Protein AF-A0A1B1UHN3-F1 (afdb_monomer)

pLDDT: mean 79.38, std 14.14, range [49.56, 94.69]

Radius of gyration: 25.34 Å; Cα contacts (8 Å, |Δi|>4): 129; chains: 1; bounding box: 44×32×91 Å

Sequence (114 aa):
MASWAQKIRAHGASKQRAARKPKPEVQTTWAQTRFADSEAGDPGAVIDVHFI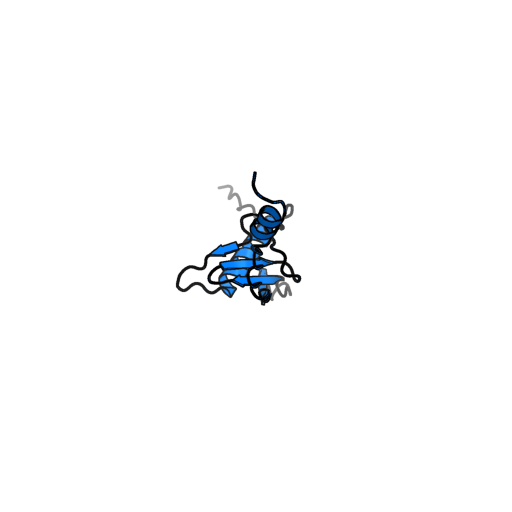VEENTVTLTDEKGKPIGGKASSYVLQPGETALQIAKRMALANWRKSDAPFNRALKYQSLGIA

Structure (mmCIF, N/CA/C/O backbone):
data_AF-A0A1B1UHN3-F1
#
_entry.id   AF-A0A1B1UHN3-F1
#
loop_
_atom_site.group_PDB
_atom_site.id
_atom_site.type_symbol
_atom_site.label_atom_id
_atom_site.label_alt_id
_atom_site.label_comp_id
_atom_site.label_asym_id
_atom_site.label_entity_id
_atom_site.label_seq_id
_atom_site.pdbx_PDB_ins_code
_atom_site.Cartn_x
_atom_site.Cartn_y
_atom_site.Cartn_z
_atom_site.occupancy
_atom_site.B_iso_or_equiv
_atom_site.auth_seq_id
_atom_site.auth_comp_id
_atom_site.auth_asym_id
_atom_site.auth_atom_id
_atom_site.pdbx_PDB_model_num
ATOM 1 N N . MET A 1 1 ? -23.340 19.309 54.594 1.00 53.12 1 MET A N 1
ATOM 2 C CA . MET A 1 1 ? -22.006 18.878 54.122 1.00 53.12 1 MET A CA 1
ATOM 3 C C . MET A 1 1 ? -22.115 17.439 53.644 1.00 53.12 1 MET A C 1
ATOM 5 O O . MET A 1 1 ? -22.564 16.608 54.420 1.00 53.12 1 MET A O 1
ATOM 9 N N . ALA A 1 2 ? -21.813 17.152 52.375 1.00 56.75 2 ALA A N 1
ATOM 10 C CA . ALA A 1 2 ? -21.951 15.797 51.833 1.00 56.75 2 ALA A CA 1
ATOM 11 C C . ALA A 1 2 ? -20.943 14.841 52.491 1.00 56.75 2 ALA A C 1
ATOM 13 O O . ALA A 1 2 ? -19.761 15.170 52.616 1.00 56.75 2 ALA A O 1
ATOM 14 N N . SER A 1 3 ? -21.430 13.675 52.914 1.00 74.62 3 SER A N 1
ATOM 15 C CA . SER A 1 3 ? -20.640 12.649 53.597 1.00 74.62 3 SER A CA 1
ATOM 16 C C . SER A 1 3 ? -19.525 12.119 52.688 1.00 74.62 3 SER A C 1
ATOM 18 O O . SER A 1 3 ? -19.698 11.974 51.476 1.00 74.62 3 SER A O 1
ATOM 20 N N . TRP A 1 4 ? -18.374 11.794 53.277 1.00 57.66 4 TRP A N 1
ATOM 21 C CA . TRP A 1 4 ? -17.226 11.18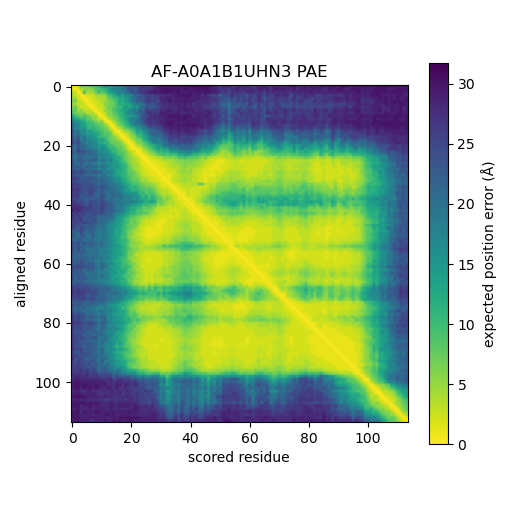8 52.595 1.00 57.66 4 TRP A CA 1
ATOM 22 C C . TRP A 1 4 ? -17.616 9.941 51.770 1.00 57.66 4 TRP A C 1
ATOM 24 O O . TRP A 1 4 ? -17.107 9.738 50.668 1.00 57.66 4 TRP A O 1
ATOM 34 N N . ALA A 1 5 ? -18.627 9.187 52.219 1.00 65.38 5 ALA A N 1
ATOM 35 C CA . ALA A 1 5 ? -19.167 8.030 51.504 1.00 65.38 5 ALA A CA 1
ATOM 36 C C . ALA A 1 5 ? -19.902 8.392 50.193 1.00 65.38 5 ALA A C 1
ATOM 38 O O . ALA A 1 5 ? -19.860 7.622 49.231 1.00 65.38 5 ALA A O 1
ATOM 39 N N . GLN A 1 6 ? -20.535 9.570 50.107 1.00 64.88 6 GLN A N 1
ATOM 40 C CA . GLN A 1 6 ? -21.172 10.053 48.871 1.00 64.88 6 GLN A CA 1
ATOM 41 C C . GLN A 1 6 ? -20.138 10.436 47.806 1.00 64.88 6 GLN A C 1
ATOM 43 O O . GLN A 1 6 ? -20.370 10.184 46.625 1.00 64.88 6 GLN A O 1
ATOM 48 N N . LYS A 1 7 ? -18.978 10.977 48.204 1.00 61.84 7 LYS A N 1
ATOM 49 C CA . LYS A 1 7 ? -17.883 11.287 47.269 1.00 61.84 7 LYS A CA 1
ATOM 50 C C . LYS A 1 7 ? -17.292 10.019 46.651 1.00 61.84 7 LYS A C 1
ATOM 52 O O . LYS A 1 7 ? -17.112 9.971 45.440 1.00 61.84 7 LYS A O 1
ATOM 57 N N . ILE A 1 8 ? -17.066 8.966 47.439 1.00 62.97 8 ILE A N 1
ATOM 58 C CA . ILE A 1 8 ? -16.528 7.694 46.920 1.00 62.97 8 ILE A CA 1
ATOM 59 C C . ILE A 1 8 ? -17.499 7.048 45.927 1.00 62.97 8 ILE A C 1
ATOM 61 O O . ILE A 1 8 ? -17.086 6.610 44.857 1.00 62.97 8 ILE A O 1
ATOM 65 N N . ARG A 1 9 ? -18.802 7.044 46.236 1.00 61.78 9 ARG A N 1
ATOM 66 C CA . ARG A 1 9 ? -19.823 6.479 45.343 1.00 61.78 9 ARG A CA 1
ATOM 67 C C . ARG A 1 9 ? -19.975 7.289 44.045 1.00 61.78 9 ARG A C 1
ATOM 69 O O . ARG A 1 9 ? -20.162 6.693 42.992 1.00 61.78 9 ARG A O 1
ATOM 76 N N . ALA A 1 10 ? -19.810 8.615 44.101 1.00 60.81 10 ALA A N 1
ATOM 77 C CA . ALA A 1 10 ? -19.796 9.483 42.919 1.00 60.81 10 ALA A CA 1
ATOM 78 C C . ALA A 1 10 ? -18.544 9.293 42.038 1.00 60.81 10 ALA A C 1
ATOM 80 O O . ALA A 1 10 ? -18.633 9.390 40.817 1.00 60.81 10 ALA A O 1
ATOM 81 N N . HIS A 1 11 ? -17.389 8.970 42.632 1.00 57.81 11 HIS A N 1
ATOM 82 C CA . HIS A 1 11 ? -16.156 8.650 41.897 1.00 57.81 11 HIS A CA 1
ATOM 83 C C . HIS A 1 11 ? -16.068 7.182 41.434 1.00 57.81 11 HIS A C 1
ATOM 85 O O . HIS A 1 11 ? -15.241 6.860 40.583 1.00 57.81 11 HIS A O 1
ATOM 91 N N . GLY A 1 12 ? -16.915 6.299 41.972 1.00 49.56 12 GLY A N 1
ATOM 92 C CA . GLY A 1 12 ? -16.968 4.865 41.669 1.00 49.56 12 GLY A CA 1
ATOM 93 C C . GLY A 1 12 ? -17.876 4.477 40.499 1.00 49.56 12 GLY A C 1
ATOM 94 O O . GLY A 1 12 ? -17.972 3.289 40.197 1.00 49.56 12 GLY A O 1
ATOM 95 N N . ALA A 1 13 ? -18.523 5.441 39.828 1.00 56.28 13 ALA A N 1
ATOM 96 C CA . ALA A 1 13 ? -19.187 5.217 38.544 1.00 56.28 13 ALA A CA 1
ATOM 97 C C . ALA A 1 13 ? -18.108 4.923 37.494 1.00 56.28 13 ALA A C 1
ATOM 99 O O . ALA A 1 13 ? -17.592 5.801 36.801 1.00 56.28 13 ALA A O 1
ATOM 100 N N . SER A 1 14 ? -17.690 3.663 37.489 1.00 57.81 14 SER A N 1
ATOM 101 C CA . SER A 1 14 ? -16.617 3.111 36.692 1.00 57.81 14 SER A CA 1
ATOM 102 C C . SER A 1 14 ? -16.767 3.562 35.247 1.00 57.81 14 SER A C 1
ATOM 104 O O . SER A 1 14 ? -17.751 3.227 34.587 1.00 57.81 14 SER A O 1
ATOM 106 N N . LYS A 1 15 ? -15.766 4.282 34.734 1.00 60.06 15 LYS A N 1
ATOM 107 C CA . LYS A 1 15 ? -15.522 4.363 33.294 1.00 60.06 15 LYS A CA 1
ATOM 108 C C . LYS A 1 15 ? -15.271 2.937 32.819 1.00 60.06 15 LYS A C 1
ATOM 110 O O . LYS A 1 15 ? -14.140 2.455 32.866 1.00 60.06 15 LYS A O 1
ATOM 115 N N . GLN A 1 16 ? -16.338 2.238 32.452 1.00 62.34 16 GLN A N 1
ATOM 116 C CA . GLN A 1 16 ? -16.268 0.913 31.869 1.00 62.34 16 GLN A CA 1
ATOM 117 C C . GLN A 1 16 ? -15.387 1.067 30.629 1.00 62.34 16 GLN A C 1
ATOM 119 O O . GLN A 1 16 ? -15.713 1.832 29.719 1.00 62.34 16 GLN A O 1
ATOM 124 N N . ARG A 1 17 ? -14.186 0.474 30.658 1.00 59.91 17 ARG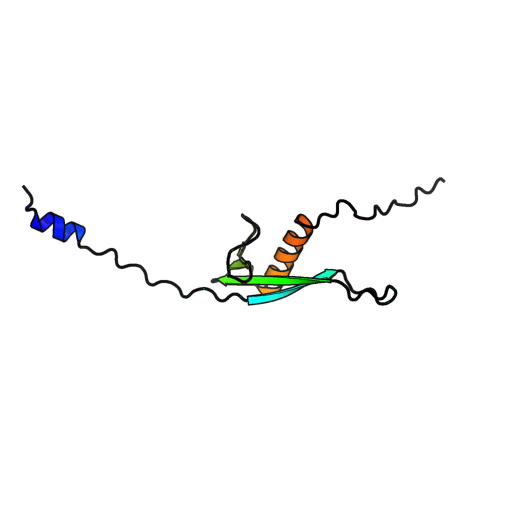 A N 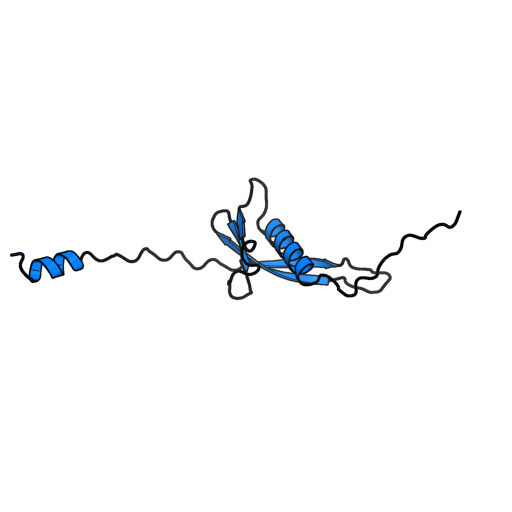1
ATOM 125 C CA . ARG A 1 17 ? -13.249 0.572 29.536 1.00 59.91 17 ARG A CA 1
ATOM 126 C C . ARG A 1 17 ? -13.979 0.037 28.314 1.00 59.91 17 ARG A C 1
ATOM 128 O O . ARG A 1 17 ? -14.423 -1.108 28.336 1.00 59.91 17 ARG A O 1
ATOM 135 N N . ALA A 1 18 ? -14.117 0.879 27.292 1.00 65.00 18 ALA A N 1
ATOM 136 C CA . ALA A 1 18 ? -14.707 0.473 26.028 1.00 65.00 18 ALA A CA 1
ATOM 137 C C . ALA A 1 18 ? -14.045 -0.829 25.560 1.00 65.00 18 ALA A C 1
ATOM 139 O O . ALA A 1 18 ? -12.824 -0.991 25.692 1.00 65.00 18 ALA A O 1
ATOM 140 N N . ALA A 1 19 ? -14.859 -1.760 25.060 1.00 67.00 19 ALA A N 1
ATOM 141 C CA . ALA A 1 19 ? -14.364 -3.003 24.496 1.00 67.00 19 ALA A CA 1
ATOM 142 C C . ALA A 1 19 ? -13.300 -2.673 23.440 1.00 67.00 19 ALA A C 1
ATOM 144 O O . ALA A 1 19 ? -13.514 -1.833 22.563 1.00 67.00 19 ALA A O 1
ATOM 145 N N . ARG A 1 20 ? -12.116 -3.277 23.568 1.00 67.88 20 ARG A N 1
ATOM 146 C CA . ARG A 1 20 ? -11.025 -3.042 22.622 1.00 67.88 20 ARG A CA 1
ATOM 147 C C . ARG A 1 20 ? -11.425 -3.662 21.286 1.00 67.88 20 ARG A C 1
ATOM 149 O O . ARG A 1 20 ? -11.726 -4.853 21.252 1.00 67.88 20 ARG A O 1
ATOM 156 N N . LYS A 1 21 ? -11.419 -2.868 20.207 1.00 70.81 21 LYS A N 1
ATOM 157 C CA . LYS A 1 21 ? -11.501 -3.415 18.846 1.00 70.81 21 LYS A CA 1
ATOM 158 C C . LYS A 1 21 ? -10.355 -4.433 18.664 1.00 70.81 21 LYS A C 1
ATOM 160 O O . LYS A 1 21 ? -9.271 -4.208 19.220 1.00 70.81 21 LYS A O 1
ATOM 165 N N . PRO A 1 22 ? -10.586 -5.557 17.963 1.00 73.44 22 PRO A N 1
ATOM 166 C CA . PRO A 1 22 ? -9.524 -6.513 17.663 1.00 73.44 22 PRO A CA 1
ATOM 167 C C . PRO A 1 22 ? -8.390 -5.809 16.916 1.00 73.44 22 PRO A C 1
ATOM 169 O O . PRO A 1 22 ? -8.633 -4.849 16.184 1.00 73.44 22 PRO A O 1
ATOM 172 N N . LYS A 1 23 ? -7.146 -6.257 17.133 1.00 75.06 23 LYS A N 1
ATOM 173 C CA . LYS A 1 23 ? -6.000 -5.671 16.434 1.00 75.06 23 LYS A CA 1
ATOM 174 C C . LYS A 1 23 ? -6.198 -5.913 14.930 1.00 75.06 23 LYS A C 1
ATOM 176 O O . LYS A 1 23 ? -6.410 -7.069 14.563 1.00 75.06 23 LYS A O 1
ATOM 181 N N . PRO A 1 24 ? -6.139 -4.873 14.089 1.00 79.81 24 PRO A N 1
ATOM 182 C CA . PRO A 1 24 ? -6.218 -5.052 12.648 1.00 79.81 24 PRO A CA 1
ATOM 183 C C . PRO A 1 24 ? -5.120 -5.994 12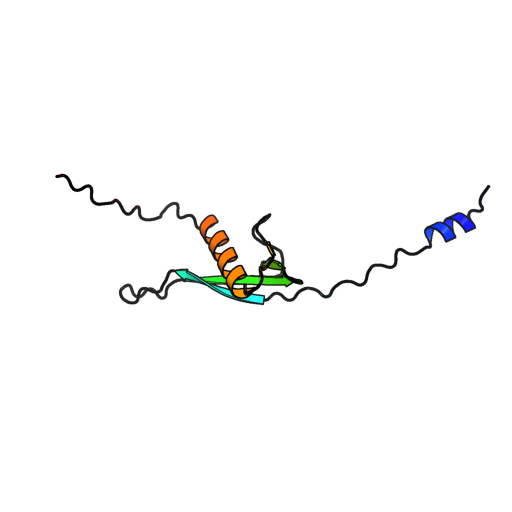.143 1.00 79.81 24 PRO A C 1
ATOM 185 O O . PRO A 1 24 ? -3.973 -5.938 12.600 1.00 79.81 24 PRO A O 1
ATOM 188 N N . GLU A 1 25 ? -5.485 -6.854 11.197 1.00 88.56 25 GLU A N 1
ATOM 189 C CA . GLU A 1 25 ? -4.563 -7.780 10.547 1.00 88.56 25 GLU A CA 1
ATOM 190 C C . GLU A 1 25 ? -3.697 -7.036 9.524 1.00 88.56 25 GLU A C 1
ATOM 192 O O . GLU A 1 25 ? -4.203 -6.277 8.694 1.00 88.56 25 GLU A O 1
ATOM 197 N N . VAL A 1 26 ? -2.381 -7.248 9.599 1.00 91.75 26 VAL A N 1
ATOM 198 C CA . VAL A 1 26 ? -1.428 -6.699 8.631 1.00 91.75 26 VAL A CA 1
ATOM 199 C C . VAL A 1 26 ? -1.425 -7.598 7.404 1.00 91.75 26 VAL A C 1
ATOM 201 O O . VAL A 1 26 ? -1.083 -8.774 7.490 1.00 91.75 26 VAL A O 1
ATOM 204 N N . GLN A 1 27 ? -1.784 -7.030 6.261 1.00 93.81 27 GLN A N 1
ATOM 205 C CA . GLN A 1 27 ? -1.727 -7.687 4.963 1.00 93.81 27 GLN A CA 1
ATOM 206 C C . GLN A 1 27 ? -0.424 -7.321 4.251 1.00 93.81 27 GLN A C 1
ATOM 208 O O . GLN A 1 27 ? 0.086 -6.209 4.402 1.00 93.81 27 GLN A O 1
ATOM 213 N N . THR A 1 28 ? 0.090 -8.246 3.438 1.00 94.00 28 THR A N 1
ATOM 214 C CA . THR A 1 28 ? 1.341 -8.069 2.688 1.00 94.00 28 THR A CA 1
ATOM 215 C C . THR A 1 28 ? 1.102 -8.267 1.195 1.00 94.00 28 THR A C 1
ATOM 217 O O . THR A 1 28 ? 0.390 -9.179 0.776 1.00 94.00 28 THR A O 1
ATOM 220 N N . THR A 1 29 ? 1.698 -7.408 0.371 1.00 94.38 29 THR A N 1
ATOM 221 C CA . THR A 1 29 ? 1.708 -7.533 -1.091 1.00 94.38 29 THR A CA 1
ATOM 222 C C . THR A 1 29 ? 3.021 -7.005 -1.669 1.00 94.38 29 THR A C 1
ATOM 224 O O . THR A 1 29 ? 3.787 -6.353 -0.970 1.00 94.38 29 THR A O 1
ATOM 227 N N . TRP A 1 30 ? 3.264 -7.244 -2.957 1.00 93.19 30 TRP A N 1
ATOM 228 C CA . TRP A 1 30 ? 4.441 -6.740 -3.667 1.00 93.19 30 TRP A CA 1
ATOM 229 C C . TRP A 1 30 ? 4.064 -5.670 -4.684 1.00 93.19 30 TRP A C 1
ATOM 231 O O . TRP A 1 30 ? 3.143 -5.857 -5.491 1.00 93.19 30 TRP A O 1
ATOM 241 N N . ALA A 1 31 ? 4.791 -4.554 -4.674 1.00 91.31 31 ALA A N 1
ATOM 242 C CA . ALA A 1 31 ? 4.680 -3.512 -5.688 1.00 91.31 31 ALA A CA 1
ATOM 243 C C . ALA A 1 31 ? 5.924 -3.498 -6.577 1.00 91.31 31 ALA A C 1
ATOM 245 O O . ALA A 1 31 ? 7.046 -3.437 -6.086 1.00 91.31 31 ALA A O 1
ATOM 246 N N . GLN A 1 32 ? 5.723 -3.529 -7.893 1.00 91.00 32 GLN A N 1
ATOM 247 C CA . GLN A 1 32 ? 6.810 -3.443 -8.863 1.00 91.00 32 GLN A CA 1
ATOM 248 C C . GLN A 1 32 ? 7.320 -2.005 -8.983 1.00 91.00 32 GLN A C 1
ATOM 250 O O . GLN A 1 32 ? 6.550 -1.092 -9.280 1.00 91.00 32 GLN A O 1
ATOM 255 N N . THR A 1 33 ? 8.620 -1.813 -8.773 1.00 87.25 33 THR A N 1
ATOM 256 C CA . THR A 1 33 ? 9.302 -0.515 -8.873 1.00 87.25 33 THR A CA 1
ATOM 257 C C . THR A 1 33 ? 10.018 -0.336 -10.208 1.00 87.25 33 THR A C 1
ATOM 259 O O . THR A 1 33 ? 10.036 0.778 -10.736 1.00 87.25 33 THR A O 1
ATOM 262 N N . ARG A 1 34 ? 10.551 -1.421 -10.787 1.00 87.12 34 ARG A N 1
ATOM 263 C CA . ARG A 1 34 ? 11.216 -1.438 -12.100 1.00 87.12 34 ARG A CA 1
ATOM 264 C C . ARG A 1 34 ? 10.736 -2.626 -12.933 1.00 87.12 34 ARG A C 1
ATOM 266 O O . ARG A 1 34 ? 10.576 -3.731 -12.410 1.00 87.12 34 ARG A O 1
ATOM 273 N N . PHE A 1 35 ? 10.502 -2.391 -14.222 1.00 85.12 35 PHE A N 1
ATOM 274 C CA . PHE A 1 35 ? 10.186 -3.457 -15.173 1.00 85.12 35 PHE A CA 1
ATOM 275 C C . PHE A 1 35 ? 11.410 -4.326 -15.444 1.00 85.12 35 PHE A C 1
ATOM 277 O O . PHE A 1 35 ? 12.535 -3.838 -15.382 1.00 85.12 35 PHE A O 1
ATOM 284 N N . ALA A 1 36 ? 11.172 -5.606 -15.717 1.00 86.88 36 ALA A N 1
ATOM 285 C CA . ALA A 1 36 ? 12.223 -6.491 -16.185 1.00 86.88 36 ALA A CA 1
ATOM 286 C C . ALA A 1 36 ? 12.699 -6.037 -17.570 1.00 86.88 36 ALA A C 1
ATOM 288 O O . ALA A 1 36 ? 11.885 -5.640 -18.407 1.00 86.88 36 ALA A O 1
ATOM 289 N N . ASP A 1 37 ? 14.001 -6.123 -17.794 1.00 87.12 37 ASP A N 1
ATOM 290 C CA . ASP A 1 37 ? 14.637 -5.931 -19.088 1.00 87.12 37 ASP A CA 1
ATOM 291 C C . ASP A 1 37 ? 15.372 -7.226 -19.432 1.00 87.12 37 ASP A C 1
ATOM 293 O O . ASP A 1 37 ? 16.461 -7.515 -18.932 1.00 87.12 37 ASP A O 1
ATOM 297 N N . SER A 1 38 ? 14.731 -8.042 -20.267 1.00 83.31 38 SER A N 1
ATOM 298 C CA . SER A 1 38 ? 15.262 -9.337 -20.681 1.00 83.31 38 SER A CA 1
ATOM 299 C C . SER A 1 38 ? 16.530 -9.221 -21.523 1.00 83.31 38 SER A C 1
ATOM 301 O O . SER A 1 38 ? 17.329 -10.152 -21.514 1.00 83.31 38 SER A O 1
ATOM 303 N N . GLU A 1 39 ? 16.731 -8.109 -22.237 1.00 85.44 39 GLU A N 1
ATOM 304 C CA . GLU A 1 39 ? 17.918 -7.906 -23.076 1.00 85.44 39 GLU A CA 1
ATOM 305 C C . GLU A 1 39 ? 19.141 -7.561 -22.222 1.00 85.44 39 GLU A C 1
ATOM 307 O O . GLU A 1 39 ? 20.241 -8.046 -22.481 1.00 85.44 39 GLU A O 1
ATOM 312 N N . ALA A 1 40 ? 18.937 -6.788 -21.154 1.00 85.38 40 ALA A N 1
ATOM 313 C CA . ALA A 1 40 ? 19.969 -6.478 -20.168 1.00 85.38 40 ALA A CA 1
ATOM 314 C C . ALA A 1 40 ? 20.158 -7.574 -19.097 1.00 85.38 40 ALA A C 1
ATOM 316 O O . ALA A 1 40 ? 21.046 -7.456 -18.251 1.00 85.38 40 ALA A O 1
ATOM 317 N N . GLY A 1 41 ? 19.327 -8.626 -19.102 1.00 86.19 41 GLY A N 1
ATOM 318 C CA . GLY A 1 41 ? 19.322 -9.668 -18.069 1.00 86.19 41 GLY A CA 1
ATOM 319 C C . GLY A 1 41 ? 18.835 -9.178 -16.698 1.00 86.19 41 GLY A C 1
ATOM 320 O O . GLY A 1 41 ? 19.161 -9.777 -15.674 1.00 86.19 41 GLY A O 1
ATOM 321 N N . ASP A 1 42 ? 18.073 -8.085 -16.661 1.00 85.00 42 ASP A N 1
ATOM 322 C CA . ASP A 1 42 ? 17.543 -7.483 -15.442 1.00 85.00 42 ASP A CA 1
ATOM 323 C C . ASP A 1 42 ? 16.146 -8.053 -15.125 1.00 85.00 42 ASP A C 1
ATOM 325 O O . ASP A 1 42 ? 15.203 -7.828 -15.887 1.00 85.00 42 ASP A O 1
ATOM 329 N N . PRO A 1 43 ? 15.950 -8.746 -13.988 1.00 82.31 43 PRO A N 1
ATOM 330 C CA . PRO A 1 43 ? 14.641 -9.271 -13.597 1.00 82.31 43 PRO A CA 1
ATOM 331 C C . PRO A 1 43 ? 13.647 -8.180 -13.155 1.00 82.31 43 PRO A C 1
ATOM 333 O O . PRO A 1 43 ? 12.495 -8.482 -12.839 1.00 82.31 43 PRO A O 1
ATOM 336 N N . GLY A 1 44 ? 14.065 -6.913 -13.125 1.00 88.38 44 GLY A N 1
ATOM 337 C CA . GLY A 1 44 ? 13.286 -5.809 -12.587 1.00 88.38 44 GLY A CA 1
ATOM 338 C C . GLY A 1 44 ? 13.432 -5.717 -11.071 1.00 88.38 44 GLY A C 1
ATOM 339 O O . GLY A 1 44 ? 14.335 -6.295 -10.467 1.00 88.38 44 GLY A O 1
ATOM 340 N N . ALA A 1 45 ? 12.549 -4.949 -10.440 1.00 87.62 45 ALA A N 1
ATOM 341 C CA . ALA A 1 45 ? 12.585 -4.752 -8.998 1.00 87.62 45 ALA A CA 1
ATOM 342 C C . ALA A 1 45 ? 11.178 -4.649 -8.410 1.00 87.62 45 ALA A C 1
ATOM 344 O O . ALA A 1 45 ? 10.257 -4.104 -9.028 1.00 87.62 45 ALA A O 1
ATOM 345 N N . VAL A 1 46 ? 11.036 -5.168 -7.194 1.00 91.69 46 VAL A N 1
ATOM 346 C CA . VAL A 1 46 ? 9.816 -5.126 -6.388 1.00 91.69 46 VAL A CA 1
ATOM 347 C C . VAL A 1 46 ? 10.146 -4.660 -4.974 1.00 91.69 46 VAL A C 1
ATOM 349 O O . VAL A 1 46 ? 11.286 -4.770 -4.528 1.00 91.69 46 VAL A O 1
ATOM 352 N N . ILE A 1 47 ? 9.140 -4.143 -4.277 1.00 91.06 47 ILE A N 1
ATOM 353 C CA . ILE A 1 47 ? 9.196 -3.819 -2.850 1.00 91.06 47 ILE A CA 1
ATOM 354 C C . ILE A 1 47 ? 8.067 -4.528 -2.111 1.00 91.06 47 ILE A C 1
ATOM 356 O O . ILE A 1 47 ? 6.965 -4.688 -2.651 1.00 91.06 47 ILE A O 1
ATOM 360 N N . ASP A 1 48 ? 8.341 -4.903 -0.867 1.00 93.44 48 ASP A N 1
ATOM 361 C CA . ASP A 1 48 ? 7.324 -5.366 0.067 1.00 93.44 48 ASP A CA 1
ATOM 362 C C . ASP A 1 48 ? 6.439 -4.196 0.506 1.00 93.44 48 ASP A C 1
ATOM 364 O O . ASP A 1 48 ? 6.902 -3.084 0.783 1.00 93.44 48 ASP A O 1
ATOM 368 N N . VAL A 1 49 ? 5.134 -4.443 0.541 1.00 92.94 49 VAL A N 1
ATOM 369 C CA . VAL A 1 49 ? 4.116 -3.477 0.941 1.00 92.94 49 VAL A CA 1
ATOM 370 C C . VAL A 1 49 ? 3.265 -4.102 2.028 1.00 92.94 49 VAL A C 1
ATOM 372 O O . VAL A 1 49 ? 2.495 -5.025 1.763 1.00 92.94 49 VAL A O 1
ATOM 375 N N . HIS A 1 50 ? 3.364 -3.552 3.235 1.00 94.69 50 HIS A N 1
ATOM 376 C CA . HIS A 1 50 ? 2.497 -3.915 4.348 1.00 94.69 50 HIS A CA 1
ATOM 377 C C . HIS A 1 50 ? 1.413 -2.861 4.517 1.00 94.69 50 HIS A C 1
ATOM 379 O O . HIS A 1 50 ? 1.673 -1.653 4.470 1.00 94.69 50 HIS A O 1
ATOM 385 N N . PHE A 1 51 ? 0.178 -3.314 4.673 1.00 94.19 51 PHE A N 1
ATOM 386 C CA . PHE A 1 51 ? -0.952 -2.428 4.860 1.00 94.19 51 PHE A CA 1
ATOM 387 C C . PHE A 1 51 ? -2.023 -3.066 5.730 1.00 94.19 51 PHE A C 1
ATOM 389 O O . PHE A 1 51 ? -2.146 -4.281 5.843 1.00 94.19 51 PHE A O 1
ATOM 396 N N . ILE A 1 52 ? -2.821 -2.205 6.333 1.00 94.56 52 ILE A N 1
ATOM 397 C CA . ILE A 1 52 ? -3.981 -2.556 7.131 1.00 94.56 52 ILE A CA 1
ATOM 398 C C . ILE A 1 52 ? -5.211 -1.968 6.449 1.00 94.56 52 ILE A C 1
ATOM 400 O O . ILE A 1 52 ? -5.156 -0.860 5.908 1.00 94.56 52 ILE A O 1
ATOM 404 N N . VAL A 1 53 ? -6.325 -2.696 6.503 1.00 92.75 53 VAL A N 1
ATOM 405 C CA . VAL A 1 53 ? -7.634 -2.206 6.069 1.00 92.75 53 VAL A CA 1
ATOM 406 C C . VAL A 1 53 ? -8.549 -2.132 7.282 1.00 92.75 53 VAL A C 1
ATOM 408 O O . VAL A 1 53 ? -8.844 -3.148 7.905 1.00 92.75 53 VAL A O 1
ATOM 411 N N . GLU A 1 54 ? -9.004 -0.928 7.608 1.00 90.38 54 GLU A N 1
ATOM 412 C CA . GLU A 1 54 ? -9.990 -0.694 8.661 1.00 90.38 54 GLU A CA 1
ATOM 413 C C . GLU A 1 54 ? -11.187 0.050 8.083 1.00 90.38 54 GLU A C 1
ATOM 415 O O . GLU A 1 54 ? -11.050 1.166 7.581 1.00 90.38 54 GLU A O 1
ATOM 420 N N . GLU A 1 55 ? -12.366 -0.569 8.179 1.00 87.25 55 GLU A N 1
ATOM 421 C CA . GLU A 1 55 ? -13.635 -0.050 7.655 1.00 87.25 55 GLU A CA 1
ATOM 422 C C . GLU A 1 55 ? -13.542 0.235 6.144 1.00 87.25 55 GLU A C 1
ATOM 424 O O . GLU A 1 55 ? -13.752 -0.667 5.339 1.00 87.25 55 GLU A O 1
ATOM 429 N N . ASN A 1 56 ? -13.177 1.457 5.759 1.00 90.75 56 ASN A N 1
ATOM 430 C CA . ASN A 1 56 ? -12.984 1.876 4.370 1.00 90.75 56 ASN A CA 1
ATOM 431 C C . ASN A 1 56 ? -11.654 2.626 4.165 1.00 90.75 56 ASN A C 1
ATOM 433 O O . ASN A 1 56 ? -11.483 3.376 3.207 1.00 90.75 56 ASN A O 1
ATOM 437 N N . THR A 1 57 ? -10.717 2.476 5.099 1.00 92.12 57 THR A N 1
ATOM 438 C CA . THR A 1 57 ? -9.425 3.161 5.093 1.00 92.12 57 THR A CA 1
ATOM 439 C C . THR A 1 57 ? -8.302 2.149 4.944 1.00 92.12 57 THR A C 1
ATOM 441 O O . THR A 1 57 ? -8.187 1.204 5.723 1.00 92.12 57 THR A O 1
ATOM 444 N N . VAL A 1 58 ? -7.444 2.374 3.956 1.00 93.69 58 VAL A N 1
ATOM 445 C CA . VAL A 1 58 ? -6.177 1.663 3.791 1.00 93.69 58 VAL A CA 1
ATOM 446 C C . VAL A 1 58 ? -5.092 2.463 4.475 1.00 93.69 58 VAL A C 1
ATOM 448 O O . VAL A 1 58 ? -4.945 3.651 4.204 1.00 93.69 58 VAL A O 1
ATOM 451 N N . THR A 1 59 ? -4.309 1.814 5.327 1.00 94.31 59 THR A N 1
ATOM 452 C CA . THR A 1 59 ? -3.155 2.427 5.984 1.00 94.31 59 THR A CA 1
ATOM 453 C C . THR A 1 59 ? -1.906 1.629 5.662 1.00 94.31 59 THR A C 1
ATOM 455 O O . THR A 1 59 ? -1.863 0.431 5.918 1.00 94.31 59 THR A O 1
ATOM 458 N N . LEU A 1 60 ? -0.883 2.283 5.116 1.00 93.38 60 LEU A N 1
ATOM 459 C CA . LEU A 1 60 ? 0.439 1.692 4.948 1.00 93.38 60 LEU A CA 1
ATOM 460 C C . LEU A 1 60 ? 1.121 1.536 6.300 1.00 93.38 60 LEU A C 1
ATOM 462 O O . LEU A 1 60 ? 1.194 2.488 7.083 1.00 93.38 60 LEU A O 1
ATOM 466 N N . THR A 1 61 ? 1.685 0.359 6.535 1.00 93.12 61 THR A N 1
ATOM 467 C CA . THR A 1 61 ? 2.390 0.029 7.769 1.00 93.12 61 THR A CA 1
ATOM 468 C C . THR A 1 61 ? 3.759 -0.584 7.505 1.00 93.12 61 THR A C 1
ATOM 470 O O . THR A 1 61 ? 4.123 -0.876 6.371 1.00 93.12 61 THR A O 1
ATOM 473 N N . ASP A 1 62 ? 4.537 -0.763 8.568 1.00 90.81 62 ASP A N 1
ATOM 474 C CA . ASP A 1 62 ? 5.627 -1.731 8.604 1.00 90.81 62 ASP A CA 1
ATOM 475 C C . ASP A 1 62 ? 5.084 -3.152 8.861 1.00 90.81 62 ASP A C 1
ATOM 477 O O . ASP A 1 62 ? 3.885 -3.353 9.089 1.00 90.81 62 ASP A O 1
ATOM 481 N N . GLU A 1 63 ? 5.982 -4.137 8.870 1.00 89.44 63 GLU A N 1
ATOM 482 C CA . GLU A 1 63 ? 5.691 -5.543 9.191 1.00 89.44 63 GLU A CA 1
ATOM 483 C C . GLU A 1 63 ? 5.018 -5.735 10.563 1.00 89.44 63 GLU A C 1
ATOM 485 O O . GLU A 1 63 ? 4.313 -6.714 10.796 1.00 89.44 63 GLU A O 1
ATOM 490 N N . LYS A 1 64 ? 5.226 -4.802 11.501 1.00 88.31 64 LYS A N 1
ATOM 491 C CA . LYS A 1 64 ? 4.689 -4.863 12.870 1.00 88.31 64 LYS A CA 1
ATOM 492 C C . LYS A 1 64 ? 3.320 -4.181 12.990 1.00 88.31 64 LYS A C 1
ATOM 494 O O . LYS A 1 64 ? 2.705 -4.229 14.067 1.00 88.31 64 LYS A O 1
ATOM 499 N N . GLY A 1 65 ? 2.836 -3.570 11.907 1.00 85.19 65 GLY A N 1
ATOM 500 C CA . GLY A 1 65 ? 1.579 -2.829 11.839 1.00 85.19 65 GLY A CA 1
ATOM 501 C C . GLY A 1 65 ? 1.684 -1.371 12.294 1.00 85.19 65 GLY A C 1
ATOM 502 O O . GLY A 1 65 ? 0.667 -0.756 12.607 1.00 85.19 65 GLY A O 1
ATOM 503 N N . LYS A 1 66 ? 2.890 -0.799 12.378 1.00 88.81 66 LYS A N 1
ATOM 504 C CA . LYS A 1 66 ? 3.087 0.623 12.683 1.00 88.81 66 LYS A CA 1
ATOM 505 C C . LYS A 1 66 ? 2.940 1.447 11.400 1.00 88.81 66 LYS A C 1
ATOM 507 O O . LYS A 1 66 ? 3.601 1.124 10.418 1.00 88.81 66 LYS A O 1
ATOM 512 N N . PRO A 1 67 ? 2.140 2.525 11.382 1.00 89.38 67 PRO A N 1
ATOM 513 C CA . PRO A 1 67 ? 1.934 3.322 10.178 1.00 89.38 67 PRO A CA 1
ATOM 514 C C . PRO A 1 67 ? 3.223 4.002 9.692 1.00 89.38 67 PRO A C 1
ATOM 516 O O . PRO A 1 67 ? 3.983 4.561 10.490 1.00 89.38 67 PRO A O 1
ATOM 519 N N . ILE A 1 68 ? 3.442 3.988 8.373 1.00 86.25 68 ILE A N 1
ATOM 520 C CA . ILE A 1 68 ? 4.608 4.581 7.695 1.00 86.25 68 ILE A CA 1
ATOM 521 C C . ILE A 1 68 ? 4.176 5.690 6.723 1.00 86.25 68 ILE A C 1
ATOM 523 O O . ILE A 1 68 ? 3.102 5.624 6.140 1.00 86.25 68 ILE A O 1
ATOM 527 N N . GLY A 1 69 ? 5.002 6.724 6.521 1.00 73.25 69 GLY A N 1
ATOM 528 C CA . GLY A 1 69 ? 4.696 7.814 5.569 1.00 73.25 69 GLY A CA 1
ATOM 529 C C . GLY A 1 69 ? 3.959 9.032 6.157 1.00 73.25 69 GLY A C 1
ATOM 530 O O . GLY A 1 69 ? 3.473 9.891 5.417 1.00 73.25 69 GLY A O 1
ATOM 531 N N . GLY A 1 70 ? 3.896 9.150 7.489 1.00 75.50 70 GLY A N 1
ATOM 532 C CA . GLY A 1 70 ? 3.402 10.349 8.178 1.00 75.50 70 GLY A CA 1
ATOM 533 C C . GLY A 1 70 ? 1.936 10.669 7.864 1.00 75.50 70 GLY A C 1
ATOM 534 O O . GLY A 1 70 ? 1.081 9.788 7.919 1.00 75.50 70 GLY A O 1
ATOM 535 N N . LYS A 1 71 ? 1.629 11.931 7.528 1.00 70.69 71 LYS A N 1
ATOM 536 C CA . LYS A 1 71 ? 0.252 12.391 7.237 1.00 70.69 71 LYS A CA 1
ATOM 537 C C . LYS A 1 71 ? -0.396 11.715 6.017 1.00 70.69 71 LYS A C 1
ATOM 539 O O . LYS A 1 71 ? -1.611 11.762 5.900 1.00 70.69 71 LYS A O 1
ATOM 544 N N . ALA A 1 72 ? 0.392 11.107 5.128 1.00 72.94 72 ALA A N 1
ATOM 545 C CA . ALA A 1 72 ? -0.086 10.404 3.934 1.00 72.94 72 ALA A CA 1
ATOM 546 C C . ALA A 1 72 ? -0.018 8.871 4.086 1.00 72.94 72 ALA A C 1
ATOM 548 O O . ALA A 1 72 ? 0.022 8.151 3.091 1.00 72.94 72 ALA A O 1
ATOM 549 N N . SER A 1 73 ? 0.047 8.381 5.328 1.00 83.25 73 SER A N 1
ATOM 550 C CA . SER A 1 73 ? 0.085 6.948 5.640 1.00 83.25 73 SER A CA 1
ATOM 551 C C . SER A 1 73 ? -1.253 6.251 5.410 1.00 83.25 73 SER A C 1
ATOM 553 O O . SER A 1 73 ? -1.261 5.040 5.227 1.00 83.25 73 SER A O 1
ATOM 555 N N . SER A 1 74 ? -2.364 6.991 5.374 1.00 90.50 74 SER A N 1
ATOM 556 C CA . SER A 1 74 ? -3.708 6.444 5.204 1.00 90.50 74 SER A CA 1
ATOM 557 C C . SER A 1 74 ? -4.474 7.077 4.043 1.00 90.50 74 SER A C 1
ATOM 559 O O . SER A 1 74 ? -4.216 8.212 3.636 1.00 90.50 74 SER A O 1
ATOM 561 N N . TYR A 1 75 ? -5.416 6.317 3.492 1.00 91.62 75 TYR A N 1
ATOM 562 C CA . TYR A 1 75 ? -6.274 6.717 2.387 1.00 91.62 75 TYR A CA 1
ATOM 563 C C . TYR A 1 75 ? -7.666 6.10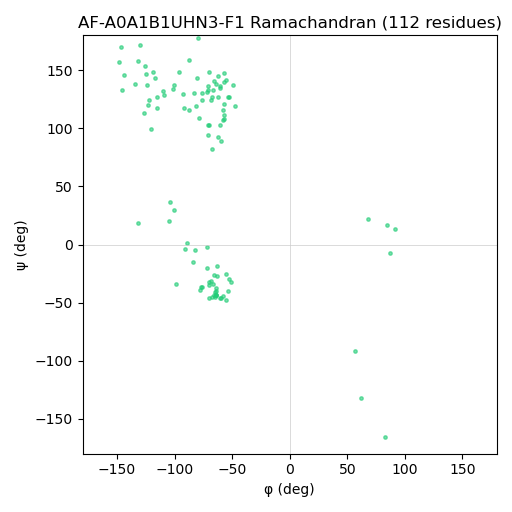5 2.537 1.00 91.62 75 TYR A C 1
ATOM 565 O O . TYR A 1 75 ? -7.795 4.907 2.780 1.00 91.62 75 TYR A O 1
ATOM 573 N N . VAL A 1 76 ? -8.705 6.921 2.357 1.00 94.00 76 VAL A N 1
ATOM 574 C CA . VAL A 1 76 ? -10.103 6.472 2.378 1.00 94.00 76 VAL A CA 1
ATOM 575 C C . VAL A 1 76 ? -10.501 6.011 0.979 1.00 94.00 76 VAL A C 1
ATOM 577 O O . VAL A 1 76 ? -10.526 6.820 0.050 1.00 94.00 76 VAL A O 1
ATOM 580 N N . LEU A 1 77 ? -10.814 4.723 0.844 1.00 93.06 77 LEU A N 1
ATOM 581 C CA . LEU A 1 77 ? -11.200 4.089 -0.412 1.00 93.06 77 LEU A CA 1
ATOM 582 C C . LEU A 1 77 ? -12.459 4.731 -0.993 1.00 93.06 77 LEU A C 1
ATOM 584 O O . LEU A 1 77 ? -13.444 4.965 -0.291 1.00 93.06 77 LEU A O 1
ATOM 588 N N . GLN A 1 78 ? -12.438 4.997 -2.291 1.00 93.75 78 GLN A N 1
ATOM 589 C CA . GLN A 1 78 ? -13.624 5.406 -3.031 1.00 93.75 78 GLN A CA 1
ATOM 590 C C . GLN A 1 78 ? -14.389 4.175 -3.545 1.00 93.75 78 GLN A C 1
ATOM 592 O O . GLN A 1 78 ? -13.813 3.089 -3.671 1.00 93.75 78 GLN A O 1
ATOM 597 N N . PRO A 1 79 ? -15.689 4.310 -3.862 1.00 91.06 79 PRO A N 1
ATOM 598 C CA . PRO A 1 79 ? -16.461 3.218 -4.443 1.00 91.06 79 PRO A CA 1
ATOM 599 C C . PRO A 1 79 ? -15.787 2.657 -5.704 1.00 91.06 79 PRO A C 1
ATOM 601 O O . PRO A 1 79 ? -15.473 3.399 -6.631 1.00 91.06 79 PRO A O 1
ATOM 604 N N . GLY A 1 80 ? -15.570 1.340 -5.733 1.00 90.12 80 GLY A N 1
ATOM 605 C CA . GLY A 1 80 ? -14.919 0.644 -6.849 1.00 90.12 80 GLY A CA 1
ATOM 606 C C . GLY A 1 80 ? -13.389 0.584 -6.776 1.00 90.12 80 GLY A C 1
ATOM 607 O O . GLY A 1 80 ? -12.781 -0.128 -7.572 1.00 90.12 80 GLY A O 1
ATOM 608 N N . GLU A 1 81 ? -12.752 1.263 -5.818 1.00 91.94 81 GLU A N 1
ATOM 609 C CA . GLU A 1 81 ? -11.319 1.101 -5.574 1.00 91.94 81 GLU A CA 1
ATOM 610 C C . GLU A 1 81 ? -11.034 -0.146 -4.734 1.00 91.94 81 GLU A C 1
ATOM 612 O O . GLU A 1 81 ? -11.762 -0.488 -3.801 1.00 91.94 81 GLU A O 1
ATOM 617 N N . THR A 1 82 ? -9.927 -0.823 -5.040 1.00 93.12 82 THR A N 1
ATOM 618 C CA . THR A 1 82 ? -9.478 -1.980 -4.262 1.00 93.12 82 THR A CA 1
ATOM 619 C C . THR A 1 82 ? -8.356 -1.585 -3.311 1.00 93.12 82 THR A C 1
ATOM 621 O O . THR A 1 82 ? -7.407 -0.893 -3.691 1.00 93.12 82 THR A O 1
ATOM 624 N N . ALA A 1 83 ? -8.427 -2.079 -2.071 1.00 91.38 83 ALA A N 1
ATOM 625 C CA . ALA A 1 83 ? -7.426 -1.793 -1.046 1.00 91.38 83 ALA A CA 1
ATOM 626 C C . ALA A 1 83 ? -5.997 -2.120 -1.503 1.00 91.38 83 ALA A C 1
ATOM 628 O O . ALA A 1 83 ? -5.068 -1.346 -1.282 1.00 91.38 83 ALA A O 1
ATOM 629 N N . LEU A 1 84 ? -5.847 -3.234 -2.220 1.00 92.44 84 LEU A N 1
ATOM 630 C CA . LEU A 1 84 ? -4.574 -3.728 -2.732 1.00 92.44 84 LEU A CA 1
ATOM 631 C C . LEU A 1 84 ? -3.963 -2.780 -3.778 1.00 92.44 84 LEU A C 1
ATOM 633 O O . LEU A 1 84 ? -2.775 -2.466 -3.704 1.00 92.44 84 LEU A O 1
ATOM 637 N N . GLN A 1 85 ? -4.755 -2.282 -4.734 1.00 92.56 85 GLN A N 1
ATOM 638 C CA . GLN A 1 85 ? -4.266 -1.326 -5.737 1.00 92.56 85 GLN A CA 1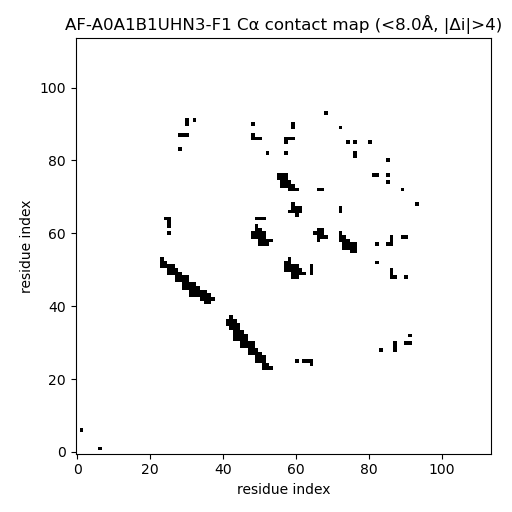
ATOM 639 C C . GLN A 1 85 ? -3.855 -0.000 -5.094 1.00 92.56 85 GLN A C 1
ATOM 641 O 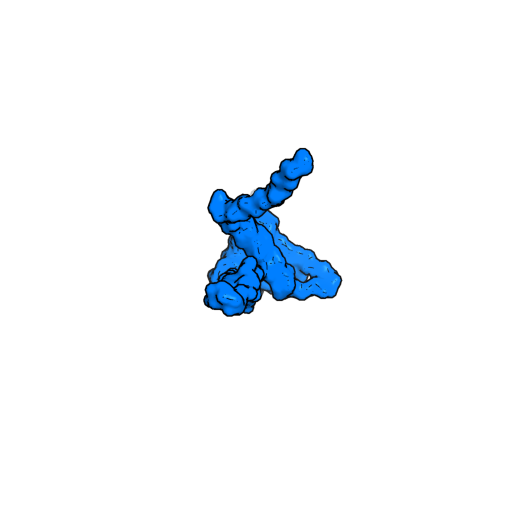O . GLN A 1 85 ? -2.815 0.562 -5.446 1.00 92.56 85 GLN A O 1
ATOM 646 N N . ILE A 1 86 ? -4.637 0.479 -4.126 1.00 94.31 86 ILE A N 1
ATOM 647 C CA . ILE A 1 86 ? -4.340 1.718 -3.409 1.00 94.31 86 ILE A CA 1
ATOM 648 C C . ILE A 1 86 ? -3.090 1.574 -2.546 1.00 94.31 86 ILE A C 1
ATOM 650 O O . ILE A 1 86 ? -2.210 2.429 -2.640 1.00 94.31 86 ILE A O 1
ATOM 654 N N . ALA A 1 87 ? -2.948 0.480 -1.794 1.00 93.25 87 ALA A N 1
ATOM 655 C CA . ALA A 1 87 ? -1.743 0.190 -1.021 1.00 93.25 87 ALA A CA 1
ATOM 656 C C . ALA A 1 87 ? -0.494 0.194 -1.915 1.00 93.25 87 ALA A C 1
ATOM 658 O O . ALA A 1 87 ? 0.473 0.896 -1.620 1.00 93.25 87 ALA A O 1
ATOM 659 N N . LYS A 1 88 ? -0.534 -0.490 -3.069 1.00 93.56 88 LYS A N 1
ATOM 660 C CA . LYS A 1 88 ? 0.568 -0.470 -4.047 1.00 93.56 88 LYS A CA 1
ATOM 661 C C . LYS A 1 88 ? 0.862 0.940 -4.558 1.00 93.56 88 LYS A C 1
ATOM 663 O O . LYS A 1 88 ? 2.021 1.349 -4.592 1.00 93.56 88 LYS A O 1
ATOM 668 N N . ARG A 1 89 ? -0.169 1.711 -4.921 1.00 91.94 89 ARG A N 1
ATOM 669 C CA . ARG A 1 89 ? -0.020 3.096 -5.399 1.00 91.94 89 ARG A CA 1
ATOM 670 C C . ARG A 1 89 ? 0.630 3.988 -4.342 1.00 91.94 89 ARG A C 1
ATOM 672 O O . ARG A 1 89 ? 1.546 4.743 -4.662 1.00 91.94 89 ARG A O 1
ATOM 679 N N . MET A 1 90 ? 0.171 3.899 -3.096 1.00 91.88 90 MET A N 1
ATOM 680 C CA . MET A 1 90 ? 0.717 4.664 -1.976 1.00 91.88 90 MET A CA 1
ATOM 681 C C . MET A 1 90 ? 2.168 4.268 -1.694 1.00 91.88 90 MET A C 1
ATOM 683 O O . MET A 1 90 ? 3.013 5.145 -1.520 1.00 91.88 90 MET A O 1
ATOM 687 N N . ALA A 1 91 ? 2.476 2.968 -1.705 1.00 90.69 91 ALA A N 1
ATOM 688 C CA . ALA A 1 91 ? 3.822 2.471 -1.450 1.00 90.69 91 ALA A CA 1
ATOM 689 C C . ALA A 1 91 ? 4.803 2.935 -2.529 1.00 90.69 91 ALA A C 1
ATOM 691 O O . ALA A 1 91 ? 5.869 3.444 -2.200 1.00 90.69 91 ALA A O 1
ATOM 692 N N . LEU A 1 92 ? 4.413 2.874 -3.807 1.00 89.12 92 LEU A N 1
ATOM 693 C CA . LEU A 1 92 ? 5.220 3.393 -4.913 1.00 89.12 92 LEU A CA 1
ATOM 694 C C . LEU A 1 92 ? 5.420 4.906 -4.829 1.00 89.12 92 LEU A C 1
ATOM 696 O O . LEU A 1 92 ? 6.511 5.400 -5.108 1.00 89.12 92 LEU A O 1
ATOM 700 N N . ALA A 1 93 ? 4.390 5.658 -4.438 1.00 87.81 93 ALA A N 1
ATOM 701 C CA . ALA A 1 93 ? 4.515 7.097 -4.238 1.00 87.81 93 ALA A CA 1
ATOM 702 C C . ALA A 1 93 ? 5.480 7.434 -3.091 1.00 87.81 93 ALA A C 1
ATOM 704 O O . ALA A 1 93 ? 6.232 8.402 -3.196 1.00 87.81 93 ALA A O 1
ATOM 705 N N . ASN A 1 94 ? 5.476 6.642 -2.015 1.00 85.50 94 ASN A N 1
ATOM 706 C CA . ASN A 1 94 ? 6.405 6.803 -0.902 1.00 85.50 94 ASN A CA 1
ATOM 707 C C . ASN A 1 94 ? 7.834 6.405 -1.306 1.00 85.50 94 ASN A C 1
ATOM 709 O O . ASN A 1 94 ? 8.765 7.179 -1.100 1.00 85.50 94 ASN A O 1
ATOM 713 N N . TRP A 1 95 ? 7.988 5.264 -1.982 1.00 83.69 95 TRP A N 1
ATOM 714 C CA . TRP A 1 95 ? 9.268 4.782 -2.499 1.00 83.69 95 TRP A CA 1
ATOM 715 C C . TRP A 1 95 ? 9.917 5.788 -3.453 1.00 83.69 95 TRP A C 1
ATOM 717 O O . TRP A 1 95 ? 11.083 6.113 -3.292 1.00 83.69 95 TRP A O 1
ATOM 727 N N . ARG A 1 96 ? 9.158 6.391 -4.377 1.00 82.06 96 ARG A N 1
ATOM 728 C CA . ARG A 1 96 ? 9.677 7.438 -5.282 1.00 82.06 96 ARG A CA 1
ATOM 729 C C . ARG A 1 96 ? 10.151 8.700 -4.561 1.00 82.06 96 ARG A C 1
ATOM 731 O O . ARG A 1 96 ? 10.977 9.427 -5.102 1.00 82.06 96 ARG A O 1
ATOM 738 N N . LYS A 1 97 ? 9.599 9.000 -3.381 1.00 77.94 97 LYS A N 1
ATOM 739 C CA . LYS A 1 97 ? 10.043 10.137 -2.560 1.00 77.94 97 LYS A CA 1
ATOM 740 C C . LYS A 1 97 ? 11.334 9.816 -1.818 1.00 77.94 97 LYS A C 1
ATOM 742 O O . LYS A 1 97 ? 12.174 10.699 -1.694 1.00 77.94 97 LYS A O 1
ATOM 747 N N . SER A 1 98 ? 11.479 8.588 -1.321 1.00 72.00 98 SER A N 1
ATOM 748 C CA . SER A 1 98 ? 12.695 8.145 -0.632 1.00 72.00 98 SER A CA 1
ATOM 749 C C . SER A 1 98 ? 13.840 7.834 -1.592 1.00 72.00 98 SER A C 1
ATOM 751 O O . SER A 1 98 ? 14.985 8.123 -1.276 1.00 72.00 98 SER A O 1
ATOM 753 N N . ASP A 1 99 ? 13.524 7.277 -2.760 1.00 64.12 99 ASP A N 1
ATOM 754 C CA . ASP A 1 99 ? 14.468 6.853 -3.797 1.00 64.12 99 ASP A CA 1
ATOM 755 C C . ASP A 1 99 ? 14.570 7.885 -4.930 1.00 64.12 99 ASP A C 1
ATOM 757 O O . ASP A 1 99 ? 14.799 7.547 -6.088 1.00 64.12 99 ASP A O 1
ATOM 761 N N . ALA A 1 100 ? 14.353 9.170 -4.622 1.00 54.22 100 ALA A N 1
ATOM 762 C CA . ALA A 1 100 ? 14.653 10.240 -5.565 1.00 54.22 100 ALA A CA 1
ATOM 763 C C . ALA A 1 100 ? 16.146 10.123 -5.929 1.00 54.22 100 ALA A C 1
ATOM 765 O O . ALA A 1 100 ? 16.997 10.399 -5.077 1.00 54.22 100 ALA A O 1
ATOM 766 N N . PRO A 1 101 ? 16.506 9.686 -7.152 1.00 53.34 101 PRO A N 1
ATOM 767 C CA . PRO A 1 101 ? 17.874 9.305 -7.412 1.00 53.34 101 PRO A CA 1
ATOM 768 C C . PRO A 1 101 ? 18.652 10.595 -7.617 1.00 53.34 101 PRO A C 1
ATOM 770 O O . PRO A 1 101 ? 18.518 11.251 -8.651 1.00 53.34 101 PRO A O 1
ATOM 773 N N . PHE A 1 102 ? 19.494 10.942 -6.646 1.00 56.06 102 PHE A N 1
ATOM 774 C CA . PHE A 1 102 ? 20.551 11.931 -6.857 1.00 56.06 102 PHE A CA 1
ATOM 775 C C . PHE A 1 102 ? 21.398 11.558 -8.097 1.00 56.06 102 PHE A C 1
ATOM 777 O O . PHE A 1 102 ? 21.830 12.434 -8.835 1.00 56.06 102 PHE A O 1
ATOM 784 N N . ASN A 1 103 ? 21.506 10.254 -8.399 1.00 54.28 103 ASN A N 1
ATOM 785 C CA . ASN A 1 103 ? 22.201 9.679 -9.557 1.00 54.28 103 ASN A CA 1
ATOM 786 C C . ASN A 1 103 ? 21.267 9.193 -10.687 1.00 54.28 103 ASN A C 1
ATOM 788 O O . ASN A 1 103 ? 21.533 8.162 -11.307 1.00 54.28 103 ASN A O 1
ATOM 792 N N . ARG A 1 104 ? 20.147 9.869 -10.982 1.00 58.75 104 ARG A N 1
ATOM 793 C CA . ARG A 1 104 ? 19.357 9.483 -12.168 1.00 58.75 104 ARG A CA 1
ATOM 794 C C . ARG A 1 104 ? 20.120 9.909 -13.424 1.00 58.75 104 ARG A C 1
ATOM 796 O O . ARG A 1 104 ? 20.513 11.069 -13.530 1.00 58.75 104 ARG A O 1
ATOM 803 N N . ALA A 1 105 ? 20.276 9.013 -14.398 1.00 53.22 105 ALA A N 1
ATOM 804 C CA . ALA A 1 105 ? 20.848 9.378 -15.690 1.00 53.22 105 ALA A CA 1
ATOM 805 C C . ALA A 1 105 ? 20.007 10.498 -16.329 1.00 53.22 105 ALA A C 1
ATOM 807 O O . ALA A 1 105 ? 18.822 10.316 -16.629 1.00 53.22 105 ALA A O 1
ATOM 808 N N . LEU A 1 106 ? 20.605 11.677 -16.506 1.00 68.06 106 LEU A N 1
ATOM 809 C CA . LEU A 1 106 ? 19.991 12.768 -17.249 1.00 68.06 106 LEU A CA 1
ATOM 810 C C . LEU A 1 106 ? 19.982 12.372 -18.727 1.00 68.06 106 LEU A C 1
ATOM 812 O O . LEU A 1 106 ? 21.007 12.413 -19.402 1.00 68.06 106 LEU A O 1
ATOM 816 N N . LYS A 1 107 ? 18.817 11.958 -19.234 1.00 65.25 107 LYS A N 1
ATOM 817 C CA . LYS A 1 107 ? 18.600 11.833 -20.677 1.00 65.25 107 LYS A CA 1
ATOM 818 C C . LYS A 1 107 ? 18.528 13.243 -21.259 1.00 65.25 107 LYS A C 1
ATOM 820 O O . LYS A 1 107 ? 17.474 13.875 -21.220 1.00 65.25 107 LYS A O 1
ATOM 825 N N . TYR A 1 108 ? 19.657 13.747 -21.747 1.00 70.25 108 TYR A N 1
ATOM 826 C CA . TYR A 1 108 ? 19.686 14.963 -22.549 1.00 70.25 108 TYR A CA 1
ATOM 827 C C . TYR A 1 108 ? 18.980 14.675 -23.875 1.00 70.25 108 TYR A C 1
ATOM 829 O O . TYR A 1 108 ? 19.301 13.697 -24.552 1.00 70.25 108 TYR A O 1
ATOM 837 N N . GLN A 1 109 ? 17.996 15.500 -24.238 1.00 64.12 109 GLN A N 1
ATOM 838 C CA . GLN A 1 109 ? 17.522 15.515 -25.619 1.00 64.12 109 GLN A CA 1
ATOM 839 C C . GLN A 1 109 ? 18.705 15.906 -26.504 1.00 64.12 109 GLN A C 1
ATOM 841 O O . GLN A 1 109 ? 19.467 16.806 -26.144 1.00 64.12 109 GLN A O 1
ATOM 846 N N . SER A 1 110 ? 18.880 15.219 -27.634 1.00 66.12 110 SER A N 1
ATOM 847 C CA . SER A 1 110 ? 19.857 15.630 -28.634 1.00 66.12 110 SER A CA 1
ATOM 848 C C . SER A 1 110 ? 19.503 17.051 -29.058 1.00 66.12 110 SER A C 1
ATOM 850 O O . SER A 1 110 ? 18.492 17.259 -29.732 1.00 66.12 110 SER A O 1
ATOM 852 N N . LEU A 1 111 ? 20.305 18.028 -28.631 1.00 61.44 111 LEU A N 1
ATOM 853 C CA . LEU A 1 111 ? 20.309 19.353 -29.230 1.00 61.44 111 LEU A CA 1
ATOM 854 C C . LEU A 1 111 ? 20.741 19.150 -30.679 1.00 61.44 111 LEU A C 1
ATOM 856 O O . LEU A 1 111 ? 21.928 19.060 -30.980 1.00 61.44 111 LEU A O 1
ATOM 860 N N . GLY A 1 112 ? 19.754 18.976 -31.556 1.00 57.22 112 GLY A N 1
ATOM 861 C CA . GLY A 1 112 ? 19.955 19.062 -32.987 1.00 57.22 112 GLY A CA 1
ATOM 862 C C . GLY A 1 112 ? 20.451 20.468 -33.270 1.00 57.22 112 GLY A C 1
ATOM 863 O O . GLY A 1 112 ? 19.682 21.423 -33.197 1.00 57.22 112 GLY A O 1
ATOM 864 N N . ILE A 1 113 ? 21.752 20.591 -33.507 1.00 57.66 113 ILE A N 1
ATOM 865 C CA . ILE A 1 113 ? 22.331 21.765 -34.142 1.00 57.66 113 ILE A CA 1
ATOM 866 C C . ILE A 1 113 ? 21.842 21.682 -35.589 1.00 57.66 113 ILE A C 1
ATOM 868 O O . ILE A 1 113 ? 22.288 20.809 -36.336 1.00 57.66 113 ILE A O 1
ATOM 872 N N . ALA A 1 114 ? 20.836 22.493 -35.909 1.00 53.69 114 ALA A N 1
ATOM 873 C CA . ALA A 1 114 ? 20.411 22.764 -37.277 1.00 53.69 114 ALA A CA 1
ATOM 874 C C . ALA A 1 114 ? 21.287 23.871 -37.870 1.00 53.69 114 ALA A C 1
ATOM 876 O O . ALA A 1 114 ? 21.663 24.786 -37.099 1.00 53.69 114 ALA A O 1
#

Nearest PDB structures (foldseek):
  1z87-assembly1_A  TM=2.312E-01  e=8.093E-01  Mus musculus
  5t7v-assembly1_S1  TM=3.695E-01  e=6.481E+00  Staphylococcus aureus
  1foe-assembly1_A  TM=2.609E-01  e=4.440E+00  Mus musculus
  7qld-assembly2_A  TM=2.799E-01  e=8.883E+00  Lactobacillus acidophilus

Mean predicted aligned error: 13.01 Å

Secondary structure (DSSP, 8-state):
---HHHHHHHHTS---PPPPPPPPPPEEEEEEEE--BTTTTB--EEEEEEEEEETTEEEEE-TTS-B-SGGGSEEEPPTT--HHHHHHHHHHHHHHHHT--TT-----------

Solvent-accessible surface area (backbone atoms only — not comparable to full-atom values): 7313 Å² total; per-residue (Å²): 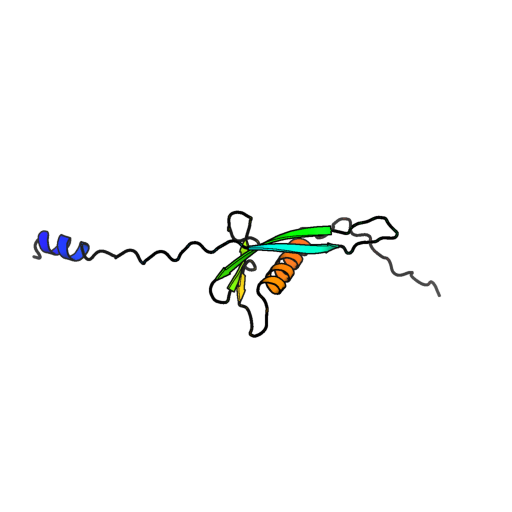131,87,54,74,70,58,54,53,58,68,70,58,68,67,80,71,76,73,82,76,75,77,81,77,65,72,44,77,48,77,33,79,78,41,74,58,37,79,89,81,71,38,83,43,40,70,43,86,40,30,31,33,72,54,100,58,32,37,31,34,24,44,96,86,60,49,76,42,70,71,94,69,16,56,47,75,62,54,95,92,60,52,65,67,61,49,50,39,52,52,48,50,56,50,47,53,66,75,60,57,59,92,80,58,84,80,81,73,76,83,79,75,83,125

Foldseek 3Di:
DDDPVVVVVVVPPDPPPPDDDPDFDKDKDKAFQFPADVVVPRNGDIDIWIWTDDPQKIFTDDPVRHGPDPPLRMDGDDPPDDSVVVSNVSVNVVCCVVPVPPPDPPPDDPPPPD

Organism: NCBI:txid1274631